Protein AF-A0A505MEV7-F1 (afdb_monomer_lite)

Secondary structure (DSSP, 8-state):
-HHHHHHHHHTTTTS-PPEEE-EETTTTEEPPPPBSSSSSBP---TTT-SSS--S--STT-EEESEEEESSTTSPP-TTSEEEEEEEEETTPPPPHHHHHHHHHHHHHHHHHHHHTT-S-SSS-EEEEEEETTTTGGGTTTS---------PPP-

pLDDT: mean 77.37, std 17.62, range [40.81, 96.25]

Organism: Acinetobacter baumannii (NCBI:txid470)

Foldseek 3Di:
DVVVVVVVVVVLPDADAFFKWAADPVVRDTFGFDADPFAHGDFDCCVPVSRHGGPYDDPLMDGFRDWDFQDRRGHGGQQTTAETEHEAEPPDDDDPSNVVSVVRSFVNSLVVNVVVVNPDNTRYYYYYHYPPVNVCVVVVPPDDPDDPDDDDDDD

Sequence (155 aa):
MLSSLYELLKWRSLLEAEVCFGYDIKTRKYLAPQLDGQTRIKRVGSELNPFRPMPYKGKGVIGADIIIPEYRGESLTLTNIFALVEIKFQNDRIDEEQFRNYERLKSQCAQQKKASKITASEGFKLSLFRYPEDALTTEAKDSKPTTPNKKRKTN

Radius of gyration: 22.28 Å; chains: 1; bounding box: 30×68×68 Å

Structure (mmCIF, N/CA/C/O backbone):
data_AF-A0A505MEV7-F1
#
_entry.id   AF-A0A505MEV7-F1
#
loop_
_atom_site.group_PDB
_atom_site.id
_atom_site.type_symbol
_atom_site.label_atom_id
_atom_site.label_alt_id
_atom_site.label_comp_id
_atom_site.label_asym_id
_atom_site.label_entity_id
_atom_site.label_seq_id
_atom_site.pdbx_PDB_ins_code
_atom_site.Cartn_x
_atom_site.Cartn_y
_atom_site.Cartn_z
_atom_site.occupancy
_atom_site.B_iso_or_equiv
_atom_site.auth_seq_id
_atom_site.auth_comp_id
_atom_site.auth_asym_id
_atom_site.auth_atom_id
_atom_site.pdbx_PDB_model_num
ATOM 1 N N . MET A 1 1 ? 12.959 15.453 -34.350 1.00 49.12 1 MET A N 1
ATOM 2 C CA . MET A 1 1 ? 13.540 14.732 -33.193 1.00 49.12 1 MET A CA 1
ATOM 3 C C . MET A 1 1 ? 13.237 15.413 -31.848 1.00 49.12 1 MET A C 1
ATOM 5 O O . MET A 1 1 ? 13.054 14.707 -30.872 1.00 49.12 1 MET A O 1
ATOM 9 N N . LEU A 1 2 ? 13.104 16.749 -31.776 1.00 50.00 2 LEU A N 1
ATOM 10 C CA . LEU A 1 2 ? 12.677 17.457 -30.549 1.00 50.00 2 LEU A CA 1
ATOM 11 C C . LEU A 1 2 ? 11.161 17.377 -30.258 1.00 50.00 2 LEU A C 1
ATOM 13 O O . LEU A 1 2 ? 10.756 17.428 -29.101 1.00 50.00 2 LEU A O 1
ATOM 17 N N . SER A 1 3 ? 10.320 17.202 -31.282 1.00 51.56 3 SER A N 1
ATOM 18 C CA . SER A 1 3 ? 8.857 17.113 -31.138 1.00 51.56 3 SER A CA 1
ATOM 19 C C . SER A 1 3 ? 8.389 15.860 -30.384 1.00 51.56 3 SER A C 1
ATOM 21 O O . SER A 1 3 ? 7.486 15.947 -29.559 1.00 51.56 3 SER A O 1
ATOM 23 N N . SER A 1 4 ? 9.045 14.716 -30.594 1.00 56.72 4 SER A N 1
ATOM 24 C CA . SER A 1 4 ? 8.725 13.449 -29.922 1.00 56.72 4 SER A CA 1
ATOM 25 C C . SER A 1 4 ? 9.084 13.450 -28.433 1.00 56.72 4 SER A C 1
ATOM 27 O O . SER A 1 4 ? 8.397 12.816 -27.637 1.00 56.72 4 SER A O 1
ATOM 29 N N . LEU A 1 5 ? 10.122 14.195 -28.030 1.00 55.97 5 LEU A N 1
ATOM 30 C CA . LEU A 1 5 ? 10.496 14.356 -26.620 1.00 55.97 5 LEU A CA 1
ATOM 31 C C . LEU A 1 5 ? 9.458 15.202 -25.862 1.00 55.97 5 LEU A C 1
ATOM 33 O O . LEU A 1 5 ? 9.095 14.875 -24.736 1.00 55.97 5 LEU A O 1
ATOM 37 N N . TYR A 1 6 ? 8.941 16.260 -26.496 1.00 51.19 6 TYR A N 1
ATOM 38 C CA . TYR A 1 6 ? 7.862 17.080 -25.939 1.00 51.19 6 TYR A CA 1
ATOM 39 C C . TYR A 1 6 ? 6.535 16.321 -25.833 1.00 51.19 6 TYR A C 1
ATOM 41 O O . TYR A 1 6 ? 5.805 16.523 -24.864 1.00 51.19 6 TYR A O 1
ATOM 49 N N . GLU A 1 7 ? 6.228 15.426 -26.776 1.00 54.81 7 GLU A N 1
ATOM 50 C CA . GLU A 1 7 ? 5.073 14.533 -26.646 1.00 54.81 7 GLU A CA 1
ATOM 51 C C . GLU A 1 7 ? 5.253 13.514 -25.514 1.00 54.81 7 GLU A C 1
ATOM 53 O O . GLU A 1 7 ? 4.381 13.425 -24.655 1.00 54.81 7 GLU A O 1
ATOM 58 N N . LEU A 1 8 ? 6.404 12.841 -25.410 1.00 52.97 8 LEU A N 1
ATOM 59 C CA . LEU A 1 8 ? 6.725 11.953 -24.278 1.00 52.97 8 LEU A CA 1
ATOM 60 C C . LEU A 1 8 ? 6.634 12.669 -22.919 1.00 52.97 8 LEU A C 1
ATOM 62 O O . LEU A 1 8 ? 6.157 12.105 -21.936 1.00 52.97 8 LEU A O 1
ATOM 66 N N . LEU A 1 9 ? 7.047 13.937 -22.862 1.00 52.31 9 LEU A N 1
ATOM 67 C CA . LEU A 1 9 ? 6.936 14.769 -21.665 1.00 52.31 9 LEU A CA 1
ATOM 68 C C . LEU A 1 9 ? 5.514 15.291 -21.417 1.00 52.31 9 LEU A C 1
ATOM 70 O O . LEU A 1 9 ? 5.177 15.542 -20.268 1.00 52.31 9 LEU A O 1
ATOM 74 N N . LYS A 1 10 ? 4.656 15.424 -22.436 1.00 51.16 10 LYS A N 1
ATOM 75 C CA . LYS A 1 10 ? 3.208 15.659 -22.260 1.00 51.16 10 LYS A CA 1
ATOM 76 C C . LYS A 1 10 ? 2.492 14.415 -21.732 1.00 51.16 10 LYS A C 1
ATOM 78 O O . LYS A 1 10 ? 1.548 14.543 -20.959 1.00 51.16 10 LYS A O 1
ATOM 83 N N . TRP A 1 11 ? 2.981 13.223 -22.077 1.00 49.91 11 TRP A N 1
ATOM 84 C CA . TRP A 1 11 ? 2.523 11.943 -21.527 1.00 49.91 11 TRP A CA 1
ATOM 85 C C . TRP A 1 11 ? 2.944 11.709 -20.065 1.00 49.91 11 TRP A C 1
ATOM 87 O O . TRP A 1 11 ? 2.493 10.729 -19.472 1.00 49.91 11 TRP A O 1
ATOM 97 N N . ARG A 1 12 ? 3.722 12.622 -19.450 1.00 48.72 12 ARG A N 1
ATOM 98 C CA . ARG A 1 12 ? 4.265 12.558 -18.070 1.00 48.72 12 ARG A CA 1
ATOM 99 C C . ARG A 1 12 ? 3.290 12.193 -16.948 1.00 48.72 12 ARG A C 1
ATOM 101 O O . ARG A 1 12 ? 3.729 12.104 -15.809 1.00 48.72 12 ARG A O 1
ATOM 108 N N . SER A 1 13 ? 1.978 12.091 -17.165 1.00 51.41 13 SER A N 1
ATOM 109 C CA . SER A 1 13 ? 1.052 12.040 -16.032 1.00 51.41 13 SER A CA 1
ATOM 110 C C . SER A 1 13 ? -0.375 11.551 -16.344 1.00 51.41 13 SER A C 1
ATOM 112 O O . SER A 1 13 ? -1.319 12.005 -15.691 1.00 51.41 13 SER A O 1
ATOM 114 N N . LEU A 1 14 ? -0.577 10.591 -17.248 1.00 48.72 14 LEU A N 1
ATOM 115 C CA . LEU A 1 14 ? -1.814 9.778 -17.212 1.00 48.72 14 LEU A CA 1
ATOM 116 C C . LEU A 1 14 ? -1.574 8.343 -16.729 1.00 48.72 14 LEU A C 1
ATOM 118 O O . LEU A 1 14 ? -2.442 7.783 -16.065 1.00 48.72 14 LEU A O 1
ATOM 122 N N . LEU A 1 15 ? -0.390 7.788 -16.978 1.00 48.50 15 LEU A N 1
ATOM 123 C CA . LEU A 1 15 ? -0.091 6.376 -16.763 1.00 48.50 15 LEU A CA 1
ATOM 124 C C . LEU A 1 15 ? 0.586 6.138 -15.411 1.00 48.50 15 LEU A C 1
ATOM 126 O O . LEU A 1 15 ? 1.795 6.093 -15.339 1.00 48.50 15 LEU A O 1
ATOM 130 N N . GLU A 1 16 ? -0.208 5.943 -14.360 1.00 55.59 16 GLU A N 1
ATOM 131 C CA . GLU A 1 16 ? 0.235 5.271 -13.123 1.00 55.59 16 GLU A CA 1
ATOM 132 C C . GLU A 1 16 ? 1.053 6.143 -12.147 1.00 55.59 16 GLU A C 1
ATOM 134 O O . GLU A 1 16 ? 2.237 6.424 -12.295 1.00 55.59 16 GLU A O 1
ATOM 139 N N . ALA A 1 17 ? 0.389 6.569 -11.071 1.00 58.25 17 ALA A N 1
ATOM 140 C CA . ALA A 1 17 ? 1.093 6.792 -9.815 1.00 58.25 17 ALA A CA 1
ATOM 141 C C . ALA A 1 17 ? 0.932 5.507 -9.012 1.00 58.25 17 ALA A C 1
ATOM 143 O O . ALA A 1 17 ? -0.204 5.088 -8.783 1.00 58.25 17 ALA A O 1
ATOM 144 N N . GLU A 1 18 ? 2.044 4.902 -8.606 1.00 71.12 18 GLU A N 1
ATOM 145 C CA . GLU A 1 18 ? 2.001 3.768 -7.691 1.00 71.12 18 GLU A CA 1
ATOM 146 C C . GLU A 1 18 ? 1.387 4.214 -6.378 1.00 71.12 18 GLU A C 1
ATOM 148 O O . GLU A 1 18 ? 1.667 5.307 -5.858 1.00 71.12 18 GLU A O 1
ATOM 153 N N . VAL A 1 19 ? 0.557 3.349 -5.810 1.00 83.38 19 VAL A N 1
ATOM 154 C CA . VAL A 1 19 ? 0.091 3.623 -4.470 1.00 83.38 19 VAL A CA 1
ATOM 155 C C . VAL A 1 19 ? 1.199 3.262 -3.497 1.00 83.38 19 VAL A C 1
ATOM 157 O O . VAL A 1 19 ? 1.656 2.124 -3.422 1.00 83.38 19 VAL A O 1
ATOM 160 N N . CYS A 1 20 ? 1.630 4.269 -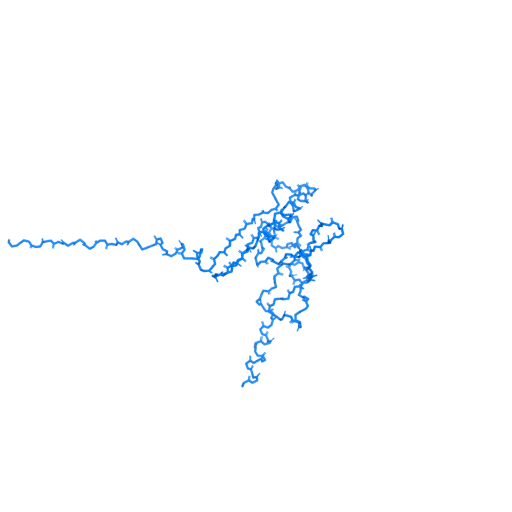2.750 1.00 88.75 20 CYS A N 1
ATOM 161 C CA . CYS A 1 20 ? 2.828 4.196 -1.941 1.00 88.75 20 CYS A CA 1
ATOM 162 C C . CYS A 1 20 ? 2.480 4.322 -0.455 1.00 88.75 20 CYS A C 1
ATOM 164 O O . CYS A 1 20 ? 1.943 5.346 -0.024 1.00 88.75 20 CYS A O 1
ATOM 166 N N . PHE A 1 21 ? 2.815 3.301 0.331 1.00 92.69 21 PHE A N 1
ATOM 167 C CA . PHE A 1 21 ? 2.695 3.300 1.786 1.00 92.69 21 PHE A CA 1
ATOM 168 C C . PHE A 1 21 ? 4.025 3.703 2.410 1.00 92.69 21 PHE A C 1
ATOM 170 O O . PHE A 1 21 ? 5.026 2.990 2.300 1.00 92.69 21 PHE A O 1
ATOM 177 N N . GLY A 1 22 ? 4.032 4.845 3.095 1.00 93.19 22 GLY A N 1
ATOM 178 C CA . GLY A 1 22 ? 5.187 5.283 3.870 1.00 93.19 22 GLY A CA 1
ATOM 179 C C . GLY A 1 22 ? 5.472 4.328 5.027 1.00 93.19 22 GLY A C 1
ATOM 180 O O . GLY A 1 22 ? 4.590 3.590 5.460 1.00 93.19 22 GLY A O 1
ATOM 181 N N . TYR A 1 23 ? 6.688 4.368 5.564 1.00 94.69 23 TYR A N 1
ATOM 182 C CA . TYR A 1 23 ? 7.054 3.582 6.738 1.00 94.69 23 TYR A CA 1
ATOM 183 C C . TYR A 1 23 ? 7.773 4.462 7.757 1.00 94.69 23 TYR A C 1
ATOM 185 O O . TYR A 1 23 ? 8.824 5.036 7.471 1.00 94.69 23 TYR A O 1
ATOM 193 N N . ASP A 1 24 ? 7.193 4.584 8.948 1.00 93.50 24 ASP A N 1
ATOM 194 C CA . ASP A 1 24 ? 7.818 5.284 10.061 1.00 93.50 24 ASP A CA 1
ATOM 195 C C . ASP A 1 24 ? 8.709 4.311 10.840 1.00 93.50 24 ASP A C 1
ATOM 197 O O . ASP A 1 24 ? 8.241 3.418 11.547 1.00 93.50 24 ASP A O 1
ATOM 201 N N . ILE A 1 25 ? 10.022 4.509 10.723 1.00 90.38 25 ILE A N 1
ATOM 202 C CA . ILE A 1 25 ? 11.042 3.672 11.363 1.00 90.38 25 ILE A CA 1
ATOM 203 C C . ILE A 1 25 ? 10.963 3.753 12.895 1.00 90.38 25 ILE A C 1
ATOM 205 O O . ILE A 1 25 ? 11.241 2.757 13.566 1.00 90.38 25 ILE A O 1
ATOM 209 N N . LYS A 1 26 ? 10.570 4.905 13.458 1.00 92.00 26 LYS A N 1
ATOM 210 C CA . LYS A 1 26 ? 10.508 5.101 14.915 1.00 92.00 26 LYS A CA 1
ATOM 211 C C . LYS A 1 26 ? 9.368 4.295 15.519 1.00 92.00 26 LYS A C 1
ATOM 213 O O . LYS A 1 26 ? 9.556 3.620 16.526 1.00 92.00 26 LYS A O 1
ATOM 218 N N . THR A 1 27 ? 8.197 4.346 14.887 1.00 93.06 27 THR A N 1
ATOM 219 C CA . THR A 1 27 ? 7.002 3.637 15.367 1.00 93.06 27 THR A CA 1
ATOM 220 C C . THR A 1 27 ? 6.857 2.231 14.788 1.00 93.06 27 THR A C 1
ATOM 222 O O . THR A 1 27 ? 6.030 1.463 15.278 1.00 93.06 27 THR A O 1
ATOM 225 N N . ARG A 1 28 ? 7.679 1.872 13.791 1.00 92.38 28 ARG A N 1
ATOM 226 C CA . ARG A 1 28 ? 7.627 0.612 13.029 1.00 92.38 28 ARG A CA 1
ATOM 227 C C . ARG A 1 28 ? 6.249 0.351 12.415 1.00 92.38 28 ARG A C 1
ATOM 229 O O . ARG A 1 28 ? 5.763 -0.779 12.424 1.00 92.38 28 ARG A O 1
ATOM 236 N N . LYS A 1 29 ? 5.606 1.409 11.916 1.00 95.06 29 LYS A N 1
ATOM 237 C CA . LYS A 1 29 ? 4.259 1.363 11.338 1.00 95.06 29 LYS A CA 1
ATOM 238 C C . LYS A 1 29 ? 4.243 1.934 9.931 1.00 95.06 29 LYS A C 1
ATOM 240 O O . LYS A 1 29 ? 4.945 2.896 9.622 1.00 95.06 29 LYS A O 1
ATOM 245 N N . TYR A 1 30 ? 3.379 1.363 9.103 1.00 96.25 30 TYR A N 1
ATOM 246 C CA . TYR A 1 30 ? 3.044 1.919 7.803 1.00 96.25 30 TYR A CA 1
ATOM 247 C C . TYR A 1 30 ? 2.153 3.150 7.941 1.00 96.25 30 TYR A C 1
ATOM 249 O O . TYR A 1 30 ? 1.315 3.236 8.843 1.00 96.25 30 TYR A O 1
ATOM 257 N N . LEU A 1 31 ? 2.322 4.087 7.019 1.00 94.75 31 LEU A N 1
ATOM 258 C CA . LEU A 1 31 ? 1.495 5.272 6.860 1.00 94.75 31 LEU A CA 1
ATOM 259 C C . LEU A 1 31 ? 0.514 5.046 5.710 1.00 94.75 31 LEU A C 1
ATOM 261 O O . LEU A 1 31 ? 0.832 4.352 4.742 1.00 94.75 31 LEU A O 1
ATOM 265 N N . ALA A 1 32 ? -0.671 5.646 5.812 1.00 92.44 32 ALA A N 1
ATOM 266 C CA . ALA A 1 32 ? -1.622 5.650 4.709 1.00 92.44 32 ALA A CA 1
ATOM 267 C C . ALA A 1 32 ? -1.019 6.350 3.472 1.00 92.44 32 ALA A C 1
ATOM 269 O O . ALA A 1 32 ? -0.170 7.235 3.626 1.00 92.44 32 ALA A O 1
ATOM 270 N N . PRO A 1 33 ? -1.453 5.991 2.253 1.00 91.31 33 PRO A N 1
ATOM 271 C CA . PRO A 1 33 ? -1.015 6.674 1.046 1.00 91.31 33 PRO A CA 1
ATOM 272 C C . PRO A 1 33 ? -1.347 8.166 1.089 1.00 91.31 33 PRO A C 1
ATOM 274 O O . PRO A 1 33 ? -2.410 8.562 1.566 1.00 91.31 33 PRO A O 1
ATOM 277 N N . GLN A 1 34 ? -0.451 9.007 0.570 1.00 90.38 34 GLN A N 1
ATOM 278 C CA . GLN A 1 34 ? -0.766 10.428 0.418 1.00 90.38 34 GLN A CA 1
ATOM 279 C C . GLN A 1 34 ? -1.663 10.626 -0.800 1.00 90.38 34 GLN A C 1
ATOM 281 O O . GLN A 1 34 ? -1.362 10.133 -1.889 1.00 90.38 34 GLN A O 1
ATOM 286 N N . LEU A 1 35 ? -2.726 11.402 -0.619 1.00 88.38 35 LEU A N 1
ATOM 287 C CA . LEU A 1 35 ? -3.697 11.731 -1.655 1.00 88.38 35 LEU A CA 1
ATOM 288 C C . LEU A 1 35 ? -3.645 13.230 -1.985 1.00 88.38 35 LEU A C 1
ATOM 290 O O . LEU A 1 35 ? -3.211 14.046 -1.171 1.00 88.38 35 LEU A O 1
ATOM 294 N N . ASP A 1 36 ? -4.052 13.567 -3.201 1.00 87.06 36 ASP A N 1
ATOM 295 C CA . ASP A 1 36 ? -4.243 14.917 -3.723 1.00 87.06 36 ASP A CA 1
ATOM 296 C C . ASP A 1 36 ? -5.739 15.114 -4.010 1.00 87.06 36 ASP A C 1
ATOM 298 O O . ASP A 1 36 ? -6.232 14.834 -5.103 1.00 87.06 36 ASP A O 1
ATOM 302 N N . GLY A 1 37 ? -6.491 15.492 -2.975 1.00 86.25 37 GLY A N 1
ATOM 303 C CA . GLY A 1 37 ? -7.955 15.456 -2.971 1.00 86.25 37 GLY A CA 1
ATOM 304 C C . GLY A 1 37 ? -8.501 14.149 -2.391 1.00 86.25 37 GLY A C 1
ATOM 305 O O . GLY A 1 37 ? -7.866 13.525 -1.543 1.00 86.25 37 GLY A O 1
ATOM 306 N N . GLN A 1 38 ? -9.703 13.749 -2.818 1.00 85.12 38 GLN A N 1
ATOM 307 C CA . GLN A 1 38 ? -10.417 12.644 -2.172 1.00 85.12 38 GLN A CA 1
ATOM 308 C C . GLN A 1 38 ? -9.831 11.273 -2.523 1.00 85.12 38 GLN A C 1
ATOM 310 O O . GLN A 1 38 ? -9.485 10.533 -1.615 1.00 85.12 38 GLN A O 1
ATOM 315 N N . THR A 1 39 ? -9.685 10.928 -3.805 1.00 83.62 39 THR A N 1
ATOM 316 C CA . THR A 1 39 ? -9.295 9.565 -4.240 1.00 83.62 39 THR A CA 1
ATOM 317 C C . THR A 1 39 ? -8.020 9.522 -5.079 1.00 83.62 39 THR A C 1
ATOM 319 O O . THR A 1 39 ? -7.472 8.454 -5.343 1.00 83.62 39 THR A O 1
ATOM 322 N N . ARG A 1 40 ? -7.524 10.682 -5.514 1.00 84.94 40 ARG A N 1
ATOM 323 C CA . ARG A 1 40 ? -6.369 10.779 -6.405 1.00 84.94 40 ARG A CA 1
ATOM 324 C C . ARG A 1 40 ? -5.076 10.632 -5.607 1.00 84.94 40 ARG A C 1
ATOM 326 O O . ARG A 1 40 ? -4.862 11.348 -4.638 1.00 84.94 40 ARG A O 1
ATOM 333 N N . ILE A 1 41 ? -4.189 9.735 -6.036 1.00 85.50 41 ILE A N 1
ATOM 334 C CA . ILE A 1 41 ? -2.872 9.550 -5.412 1.00 85.50 41 ILE A CA 1
ATOM 335 C C . ILE A 1 41 ? -2.014 10.801 -5.609 1.00 85.50 41 ILE A C 1
ATOM 337 O O . ILE A 1 41 ? -1.898 11.319 -6.727 1.00 85.50 41 ILE A O 1
ATOM 341 N N . LYS A 1 42 ? -1.387 11.267 -4.527 1.00 84.88 42 LYS A N 1
ATOM 342 C CA . LYS A 1 42 ? -0.479 12.410 -4.563 1.00 84.88 42 LYS A CA 1
ATOM 343 C C . LYS A 1 42 ? 0.787 12.050 -5.325 1.00 84.88 42 LYS A C 1
ATOM 345 O O . LYS A 1 42 ? 1.452 11.060 -5.030 1.00 84.88 42 LYS A O 1
ATOM 350 N N . ARG A 1 43 ? 1.160 12.912 -6.266 1.00 78.56 43 ARG A N 1
ATOM 351 C CA . ARG A 1 43 ? 2.360 12.755 -7.092 1.00 78.56 43 ARG A CA 1
ATOM 352 C C . ARG A 1 43 ? 3.413 13.744 -6.613 1.00 78.56 43 ARG A C 1
ATOM 354 O O . ARG A 1 43 ? 3.251 14.946 -6.789 1.00 78.56 43 ARG A O 1
ATOM 361 N N . VAL A 1 44 ? 4.479 13.246 -5.991 1.00 75.06 44 VAL A N 1
ATOM 362 C CA . VAL A 1 44 ? 5.641 14.058 -5.588 1.00 75.06 44 VAL A CA 1
ATOM 363 C C . VAL A 1 44 ? 6.887 13.498 -6.260 1.00 75.06 44 VAL A C 1
ATOM 365 O O . VAL A 1 44 ? 7.003 12.293 -6.470 1.00 75.06 44 VAL A O 1
ATOM 368 N N . GLY A 1 45 ? 7.822 14.378 -6.622 1.00 66.38 45 GLY A N 1
ATOM 369 C CA . GLY A 1 45 ? 9.060 13.976 -7.285 1.00 66.38 45 GLY A CA 1
ATOM 370 C C . GLY A 1 45 ? 8.878 13.577 -8.751 1.00 66.38 45 GLY A C 1
ATOM 371 O O . GLY A 1 45 ? 9.757 12.912 -9.290 1.00 66.38 45 GLY A O 1
ATOM 372 N N . SER A 1 46 ? 7.786 14.000 -9.397 1.00 63.91 46 SER A N 1
ATOM 373 C CA . SER A 1 46 ? 7.545 13.844 -10.842 1.00 63.91 46 SER A CA 1
ATOM 374 C C . SER A 1 46 ? 8.621 14.510 -11.705 1.00 63.91 46 SER A C 1
ATOM 376 O O . SER A 1 46 ? 8.855 14.100 -12.838 1.00 63.91 46 SER A O 1
ATOM 378 N N . GLU A 1 47 ? 9.319 15.511 -11.171 1.00 65.75 47 GLU A N 1
ATOM 379 C CA . GLU A 1 47 ? 10.479 16.107 -11.838 1.00 65.75 47 GLU A CA 1
ATOM 380 C C . GLU A 1 47 ? 11.696 15.171 -11.853 1.00 65.75 47 GLU A C 1
ATOM 382 O O . GLU A 1 47 ? 12.488 15.221 -12.790 1.00 65.75 47 GLU A O 1
ATOM 387 N N . LEU A 1 48 ? 11.806 14.284 -10.854 1.00 64.06 48 LEU A N 1
ATOM 388 C CA . LEU A 1 48 ? 12.899 13.318 -10.697 1.00 64.06 48 LEU A CA 1
ATOM 389 C C . LEU A 1 48 ? 12.593 11.983 -11.384 1.00 64.06 48 LEU A C 1
ATOM 391 O O . LEU A 1 48 ? 13.436 11.454 -12.100 1.00 64.06 48 LEU A O 1
ATOM 395 N N . ASN A 1 49 ? 11.397 11.432 -11.160 1.00 66.19 49 ASN A N 1
ATOM 396 C CA . ASN A 1 49 ? 10.895 10.269 -11.882 1.00 66.19 49 ASN A CA 1
ATOM 397 C C . ASN A 1 49 ? 9.523 10.603 -12.479 1.00 66.19 49 ASN A C 1
ATOM 399 O O . ASN A 1 49 ? 8.502 10.466 -11.799 1.00 66.19 49 ASN A O 1
ATOM 403 N N . PRO A 1 50 ? 9.496 11.043 -13.743 1.00 64.94 50 PRO A N 1
ATOM 404 C CA . PRO A 1 50 ? 8.251 11.393 -14.405 1.00 64.94 50 PRO A CA 1
ATOM 405 C C . PRO A 1 50 ? 7.308 10.224 -14.662 1.00 64.94 50 PRO A C 1
ATOM 407 O O . PRO A 1 50 ? 6.127 10.457 -14.881 1.00 64.94 50 PRO A O 1
ATOM 410 N N . PHE A 1 51 ? 7.817 8.994 -14.660 1.00 63.41 51 PHE A N 1
ATOM 411 C CA . PHE A 1 51 ? 7.045 7.810 -15.025 1.00 63.41 51 PHE A CA 1
ATOM 412 C C . PHE A 1 51 ? 6.494 7.072 -13.806 1.00 63.41 51 PHE A C 1
ATOM 414 O O . PHE A 1 51 ? 5.472 6.414 -13.917 1.00 63.41 51 PHE A O 1
ATOM 421 N N . ARG A 1 52 ? 7.154 7.184 -12.645 1.00 68.25 52 ARG A N 1
ATOM 422 C CA . ARG A 1 52 ? 6.713 6.575 -11.379 1.00 68.25 52 ARG A CA 1
ATOM 423 C C . ARG A 1 52 ? 6.909 7.549 -10.210 1.00 68.25 52 ARG A C 1
ATOM 425 O O . ARG A 1 52 ? 7.862 7.416 -9.435 1.00 68.25 52 ARG A O 1
ATOM 432 N 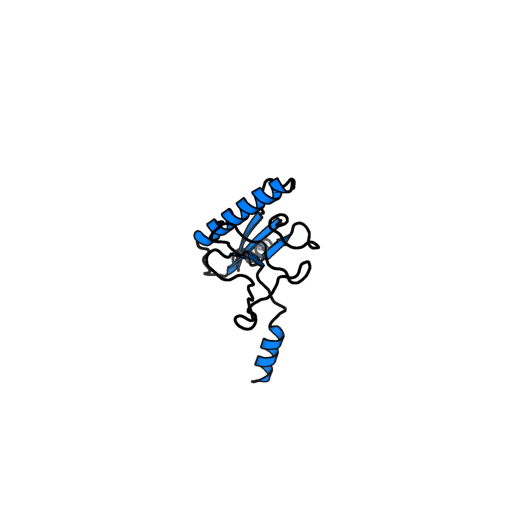N . PRO A 1 53 ? 6.065 8.590 -10.100 1.00 73.62 53 PRO A N 1
ATOM 433 C CA . PRO A 1 53 ? 6.134 9.524 -8.984 1.00 73.62 53 PRO A CA 1
ATOM 434 C C . PRO A 1 53 ? 5.658 8.845 -7.692 1.00 73.62 53 PRO A C 1
ATOM 436 O O . PRO A 1 53 ? 4.554 8.309 -7.645 1.00 73.62 53 PRO A O 1
ATOM 439 N N . MET A 1 54 ? 6.460 8.927 -6.627 1.00 77.50 54 MET A N 1
ATOM 440 C CA . MET A 1 54 ? 6.141 8.342 -5.320 1.00 77.50 54 MET A CA 1
ATOM 441 C C . MET A 1 54 ? 6.199 9.399 -4.208 1.00 77.50 54 MET A C 1
ATOM 443 O O . MET A 1 54 ? 7.234 10.055 -4.043 1.00 77.50 54 MET A O 1
ATOM 447 N N . PRO A 1 55 ? 5.125 9.563 -3.410 1.00 79.50 55 PRO A N 1
ATOM 448 C CA . PRO A 1 55 ? 5.077 10.547 -2.330 1.00 79.50 55 PRO A CA 1
ATOM 449 C C . PRO A 1 55 ? 5.947 10.186 -1.121 1.00 79.50 55 PRO A C 1
ATOM 451 O O . PRO A 1 55 ? 6.345 11.084 -0.378 1.00 79.50 55 PRO A O 1
ATOM 454 N N . TYR A 1 56 ? 6.264 8.905 -0.925 1.00 85.75 56 TYR A N 1
ATOM 455 C CA . TYR A 1 56 ? 7.201 8.455 0.100 1.00 85.75 56 TYR A CA 1
ATOM 456 C C . TYR A 1 56 ? 8.482 7.914 -0.536 1.00 85.75 56 TYR A C 1
ATOM 458 O O . TYR A 1 56 ? 8.456 7.257 -1.573 1.00 85.75 56 TYR A O 1
ATOM 466 N N . LYS A 1 57 ? 9.618 8.187 0.112 1.00 80.00 57 LYS A N 1
ATOM 467 C CA . LYS A 1 57 ? 10.933 7.633 -0.226 1.00 80.00 57 LYS A CA 1
ATOM 468 C C . LYS A 1 57 ? 11.630 7.204 1.059 1.00 80.00 57 LYS A C 1
ATOM 470 O O . LYS A 1 57 ? 11.547 7.910 2.061 1.00 80.00 57 LYS A O 1
ATOM 475 N N . GLY A 1 58 ? 12.323 6.071 1.026 1.00 81.00 58 GLY A N 1
ATOM 476 C CA . GLY A 1 58 ? 13.086 5.568 2.167 1.00 81.00 58 GLY A CA 1
ATOM 477 C C . GLY A 1 58 ? 12.966 4.059 2.349 1.00 81.00 58 GLY A C 1
ATOM 478 O O . GLY A 1 58 ? 12.261 3.377 1.609 1.00 81.00 58 GLY A O 1
ATOM 479 N N . LYS A 1 59 ? 13.679 3.533 3.347 1.00 82.69 59 LYS A N 1
ATOM 480 C CA . LYS A 1 59 ? 13.698 2.100 3.652 1.00 82.69 59 LYS A CA 1
ATOM 481 C C . LYS A 1 59 ? 12.356 1.644 4.235 1.00 82.69 59 LYS A C 1
ATOM 483 O O . LYS A 1 59 ? 11.829 2.285 5.140 1.00 82.69 59 LYS A O 1
ATOM 488 N N . GLY A 1 60 ? 11.849 0.510 3.753 1.00 84.06 60 GLY A N 1
ATOM 489 C CA . GLY A 1 60 ? 10.617 -0.115 4.249 1.00 84.06 60 GLY A CA 1
ATOM 490 C C . GLY A 1 60 ? 9.324 0.439 3.648 1.00 84.06 60 GLY A C 1
ATOM 491 O O . GLY A 1 60 ? 8.258 -0.068 3.979 1.00 84.06 60 GLY A O 1
ATOM 492 N N . VAL A 1 61 ? 9.406 1.441 2.767 1.00 90.00 61 VAL A N 1
ATOM 493 C CA . VAL A 1 61 ? 8.275 1.918 1.958 1.00 90.00 61 VAL A CA 1
ATOM 494 C C . VAL A 1 61 ? 7.808 0.803 1.019 1.00 90.00 61 VAL A C 1
ATOM 496 O O . VAL A 1 61 ? 8.632 0.064 0.484 1.00 90.00 61 VAL A O 1
ATOM 499 N N . ILE A 1 62 ? 6.497 0.698 0.809 1.00 90.38 62 ILE A N 1
ATOM 500 C CA . ILE A 1 62 ? 5.896 -0.230 -0.158 1.00 90.38 62 ILE A CA 1
ATOM 501 C C . ILE A 1 62 ? 5.272 0.587 -1.286 1.00 90.38 62 ILE A C 1
ATOM 503 O O . ILE A 1 62 ? 4.414 1.427 -1.016 1.00 90.38 62 ILE A O 1
ATOM 507 N N . GLY A 1 63 ? 5.681 0.331 -2.527 1.00 88.25 63 GLY A N 1
ATOM 508 C CA . GLY A 1 63 ? 4.949 0.732 -3.730 1.00 88.25 63 GLY A CA 1
ATOM 509 C C . GLY A 1 63 ? 4.211 -0.486 -4.269 1.00 88.25 63 GLY A C 1
ATOM 510 O O . GLY A 1 63 ? 4.861 -1.477 -4.582 1.00 88.25 63 GLY A O 1
ATOM 511 N N . ALA A 1 64 ? 2.880 -0.440 -4.291 1.00 86.81 64 ALA A N 1
ATOM 512 C CA . ALA A 1 64 ? 2.055 -1.500 -4.865 1.00 86.81 64 ALA A CA 1
ATOM 513 C C . ALA A 1 64 ? 1.570 -1.082 -6.258 1.00 86.81 64 ALA A C 1
ATOM 515 O O . ALA A 1 64 ? 1.145 0.067 -6.438 1.00 86.81 64 ALA A O 1
ATOM 516 N N . ASP A 1 65 ? 1.583 -2.019 -7.210 1.00 86.00 65 ASP A N 1
ATOM 517 C CA . ASP A 1 65 ? 1.177 -1.753 -8.595 1.00 86.00 65 ASP A CA 1
ATOM 518 C C . ASP A 1 65 ? -0.319 -1.443 -8.700 1.00 86.00 65 ASP A C 1
ATOM 520 O O . ASP A 1 65 ? -0.717 -0.433 -9.280 1.00 86.00 65 ASP A O 1
ATOM 524 N N . ILE A 1 66 ? -1.167 -2.289 -8.102 1.00 87.38 66 ILE A N 1
ATOM 525 C CA . ILE A 1 66 ? -2.622 -2.108 -8.119 1.00 87.38 66 ILE A CA 1
ATOM 526 C C . ILE A 1 66 ? -3.186 -2.212 -6.708 1.00 87.38 66 ILE A C 1
ATOM 528 O O . ILE A 1 66 ? -2.921 -3.159 -5.964 1.00 87.38 66 ILE A O 1
ATOM 532 N N . ILE A 1 67 ? -4.059 -1.261 -6.376 1.00 88.94 67 ILE A N 1
ATOM 533 C CA . ILE A 1 67 ? -4.863 -1.283 -5.157 1.00 88.94 67 ILE A CA 1
ATOM 534 C C . ILE A 1 67 ? -6.337 -1.226 -5.504 1.00 88.94 67 ILE A C 1
ATOM 536 O O . ILE A 1 67 ? -6.783 -0.404 -6.304 1.00 88.94 67 ILE A O 1
ATOM 540 N N . ILE A 1 68 ? -7.100 -2.078 -4.832 1.00 89.06 68 ILE A N 1
ATOM 541 C CA . ILE A 1 68 ? -8.550 -2.100 -4.897 1.00 89.06 68 ILE A CA 1
ATOM 542 C C . ILE A 1 68 ? -9.065 -1.639 -3.529 1.00 89.06 68 ILE A C 1
ATOM 544 O O . ILE A 1 68 ? -8.887 -2.366 -2.546 1.00 89.06 68 ILE A O 1
ATOM 548 N N . PRO A 1 69 ? -9.660 -0.437 -3.419 1.00 90.38 69 PRO A N 1
ATOM 549 C CA . PRO A 1 69 ? -10.344 -0.021 -2.200 1.00 90.38 69 PRO A CA 1
ATOM 550 C C . PRO A 1 69 ? -11.668 -0.777 -2.037 1.00 90.38 69 PRO A C 1
ATOM 552 O O . PRO A 1 69 ? -12.279 -1.186 -3.024 1.00 90.38 69 PRO A O 1
ATOM 555 N N . GLU A 1 70 ? -12.142 -0.911 -0.799 1.00 89.00 70 GLU A N 1
ATOM 556 C CA . GLU A 1 70 ? -13.491 -1.415 -0.501 1.00 89.00 70 GLU A CA 1
ATOM 557 C C . GLU A 1 70 ? -14.567 -0.505 -1.112 1.00 89.00 70 GLU A C 1
ATOM 559 O O . GLU A 1 70 ? -15.507 -0.992 -1.739 1.00 89.00 70 GLU A O 1
ATOM 564 N N . TYR A 1 71 ? -14.379 0.817 -1.022 1.00 84.94 71 TYR A N 1
ATOM 565 C CA . TYR A 1 71 ? -15.268 1.819 -1.610 1.00 84.94 71 TYR A CA 1
ATOM 566 C C . TYR A 1 71 ? -14.482 2.795 -2.486 1.00 84.94 71 TYR A C 1
ATOM 568 O O . TYR A 1 71 ? -13.594 3.506 -2.024 1.00 84.94 71 TYR A O 1
ATOM 576 N N . ARG A 1 72 ? -14.831 2.864 -3.775 1.00 74.44 72 ARG A N 1
ATOM 577 C CA . ARG A 1 72 ? -14.090 3.652 -4.780 1.00 74.44 72 ARG A CA 1
ATOM 578 C C . ARG A 1 72 ? -14.211 5.174 -4.622 1.00 74.44 72 ARG A C 1
ATOM 580 O O . ARG A 1 72 ? -13.416 5.891 -5.219 1.00 74.44 72 ARG A O 1
ATOM 587 N N . GLY A 1 73 ? -15.204 5.659 -3.875 1.00 83.44 73 GLY A N 1
ATOM 588 C CA . GLY A 1 73 ? -15.444 7.091 -3.649 1.00 83.44 73 GLY A CA 1
ATOM 589 C C . GLY A 1 73 ? -14.761 7.654 -2.402 1.00 83.44 73 GLY A C 1
ATOM 590 O O . GLY A 1 73 ? -14.773 8.863 -2.194 1.00 83.44 73 GLY A O 1
ATOM 591 N N . GLU A 1 74 ? -14.172 6.799 -1.569 1.00 86.81 74 GLU A N 1
ATOM 592 C CA . GLU A 1 74 ? -13.543 7.218 -0.323 1.00 86.81 74 GLU A CA 1
ATOM 593 C C . GLU A 1 74 ? -12.036 7.380 -0.475 1.00 86.81 74 GLU A C 1
ATOM 595 O O . GLU A 1 74 ? -11.387 6.738 -1.304 1.00 86.81 74 GLU A O 1
ATOM 600 N N . SER A 1 75 ? -11.468 8.231 0.375 1.00 89.81 75 SER A N 1
ATOM 601 C CA . SER A 1 75 ? -10.023 8.328 0.508 1.00 89.81 75 SER A CA 1
ATOM 602 C C . SER A 1 75 ? -9.439 6.992 0.924 1.00 89.81 75 SER A C 1
ATOM 604 O O . SER A 1 75 ? -9.893 6.365 1.880 1.00 89.81 75 SER A O 1
ATOM 606 N N . LEU A 1 76 ? -8.413 6.558 0.200 1.00 90.38 76 LEU A N 1
ATOM 607 C CA . LEU A 1 76 ? -7.699 5.339 0.525 1.00 90.38 76 LEU A CA 1
ATOM 608 C C . LEU A 1 76 ? -6.956 5.512 1.855 1.00 90.38 76 LEU A C 1
ATOM 610 O O . LEU A 1 76 ? -6.092 6.374 2.008 1.00 90.38 76 LEU A O 1
ATOM 614 N N . THR A 1 77 ? -7.287 4.661 2.811 1.00 91.94 77 THR A N 1
ATOM 615 C CA . THR A 1 77 ? -6.671 4.575 4.132 1.00 91.94 77 THR A CA 1
ATOM 616 C C . THR A 1 77 ? -6.281 3.125 4.398 1.00 91.94 77 THR A C 1
ATOM 618 O O . THR A 1 77 ? -6.509 2.239 3.583 1.00 91.94 77 THR A O 1
ATOM 621 N N . LEU A 1 78 ? -5.694 2.847 5.558 1.00 93.31 78 LEU A N 1
ATOM 622 C CA . LEU A 1 78 ? -5.355 1.478 5.951 1.00 93.31 78 LEU A CA 1
ATOM 623 C C . LEU A 1 78 ? -6.579 0.657 6.401 1.00 93.31 78 LEU A C 1
ATOM 625 O O . LEU A 1 78 ? -6.463 -0.548 6.618 1.00 93.31 78 LEU A O 1
ATOM 629 N N . THR A 1 79 ? -7.752 1.284 6.547 1.00 92.94 79 THR A N 1
ATOM 630 C CA . THR A 1 79 ? -8.980 0.615 6.998 1.00 92.94 79 THR A CA 1
ATOM 631 C C . THR A 1 79 ? -9.921 0.234 5.862 1.00 92.94 79 THR A C 1
ATOM 633 O O . THR A 1 79 ? -10.877 -0.483 6.117 1.00 92.94 79 THR A O 1
ATOM 636 N N . ASN A 1 80 ? -9.671 0.667 4.624 1.00 92.06 80 ASN A N 1
ATOM 637 C CA . ASN A 1 80 ? -10.563 0.413 3.484 1.00 92.06 80 ASN A CA 1
ATOM 638 C C . ASN A 1 80 ? -9.843 -0.189 2.266 1.00 92.06 80 ASN A C 1
ATOM 640 O O . ASN A 1 80 ? -10.295 -0.039 1.133 1.00 92.06 80 ASN A O 1
ATOM 644 N N . ILE A 1 81 ? -8.728 -0.890 2.483 1.00 92.25 81 ILE A N 1
ATOM 645 C CA . ILE A 1 81 ? -8.051 -1.663 1.434 1.00 92.25 81 ILE A CA 1
ATOM 646 C C . ILE A 1 81 ? -8.755 -3.011 1.301 1.00 92.25 81 ILE A C 1
ATOM 648 O O . ILE A 1 81 ? -8.756 -3.796 2.248 1.00 92.25 81 ILE A O 1
ATOM 652 N N . PHE A 1 82 ? -9.316 -3.304 0.131 1.00 91.88 82 PHE A N 1
ATOM 653 C CA . PHE A 1 82 ? -9.882 -4.620 -0.158 1.00 91.88 82 PHE A CA 1
ATOM 654 C C . PHE A 1 82 ? -8.795 -5.587 -0.636 1.00 91.88 82 PHE A C 1
ATOM 656 O O . PHE A 1 82 ? -8.633 -6.675 -0.075 1.00 91.88 82 PHE A O 1
ATOM 663 N N . ALA A 1 83 ? -8.016 -5.176 -1.642 1.00 92.62 83 ALA A N 1
ATOM 664 C CA . ALA A 1 83 ? -6.955 -5.999 -2.212 1.00 92.62 83 ALA A CA 1
ATOM 665 C C . ALA A 1 83 ? -5.752 -5.186 -2.706 1.00 92.62 83 ALA A C 1
ATOM 667 O O . ALA A 1 83 ? -5.895 -4.038 -3.130 1.00 92.62 83 ALA A O 1
ATOM 668 N N . LEU A 1 84 ? -4.585 -5.830 -2.687 1.00 92.69 84 LEU A N 1
ATOM 669 C CA . LEU A 1 84 ? -3.350 -5.398 -3.338 1.00 92.69 84 LEU A CA 1
ATOM 670 C C . LEU A 1 84 ? -2.938 -6.449 -4.365 1.00 92.69 84 LEU A C 1
ATOM 672 O O . LEU A 1 84 ? -2.957 -7.648 -4.064 1.00 92.69 84 LEU A O 1
ATOM 676 N N . VAL A 1 85 ? -2.536 -5.998 -5.549 1.00 90.44 85 VAL A N 1
ATOM 677 C CA . VAL A 1 85 ? -1.947 -6.855 -6.578 1.00 90.44 85 VAL A CA 1
ATOM 678 C C . VAL A 1 85 ? -0.566 -6.317 -6.921 1.00 90.44 85 VAL A C 1
ATOM 680 O O . VAL A 1 85 ? -0.432 -5.163 -7.321 1.00 90.44 85 VAL A O 1
ATOM 683 N N . GLU A 1 86 ? 0.439 -7.167 -6.743 1.00 90.69 86 GLU A N 1
ATOM 684 C CA . GLU A 1 86 ? 1.799 -6.949 -7.235 1.00 90.69 86 GLU A CA 1
ATOM 685 C C . GLU A 1 86 ? 1.922 -7.601 -8.611 1.00 90.69 86 GLU A C 1
ATOM 687 O O . GLU A 1 86 ? 1.555 -8.768 -8.769 1.00 90.69 86 GLU A O 1
ATOM 692 N N . ILE A 1 87 ? 2.461 -6.879 -9.586 1.00 88.69 87 ILE A N 1
ATOM 693 C CA . ILE A 1 87 ? 2.724 -7.376 -10.932 1.00 88.69 87 ILE A CA 1
ATOM 694 C C . ILE A 1 87 ? 4.228 -7.576 -11.090 1.00 88.69 87 ILE A C 1
ATOM 696 O O . ILE A 1 87 ? 5.021 -6.666 -10.871 1.00 88.69 87 ILE A O 1
ATOM 700 N N . LYS A 1 88 ? 4.634 -8.772 -11.509 1.00 89.06 88 LYS A N 1
ATOM 701 C CA . LYS A 1 88 ? 6.022 -9.075 -11.869 1.00 89.06 88 LYS A CA 1
ATOM 702 C C . LYS A 1 88 ? 6.088 -9.488 -13.329 1.00 89.06 88 LYS A C 1
ATOM 704 O O . LYS A 1 88 ? 5.308 -10.334 -13.761 1.00 89.06 88 LYS A O 1
ATOM 709 N N . PHE A 1 89 ? 7.016 -8.911 -14.081 1.00 89.00 89 PHE A N 1
ATOM 710 C CA . PHE A 1 89 ? 7.268 -9.324 -15.455 1.00 89.00 89 PHE A CA 1
ATOM 711 C C . PHE A 1 89 ? 8.216 -10.523 -15.496 1.00 89.00 89 PHE A C 1
ATOM 713 O O . PHE A 1 89 ? 8.821 -10.912 -14.493 1.00 89.00 89 PHE A O 1
ATOM 720 N N . GLN A 1 90 ? 8.352 -11.123 -16.674 1.00 84.06 90 GLN A N 1
ATOM 721 C CA . GLN A 1 90 ? 9.271 -12.228 -16.894 1.00 84.06 90 GLN A CA 1
ATOM 722 C C . GLN A 1 90 ? 10.683 -11.874 -16.397 1.00 84.06 90 GLN A C 1
ATOM 724 O O . GLN A 1 90 ? 11.257 -10.853 -16.773 1.00 84.06 90 GLN A O 1
ATOM 729 N N . ASN A 1 91 ? 11.261 -12.772 -15.597 1.00 84.12 91 ASN A N 1
ATOM 730 C CA . ASN A 1 91 ? 12.555 -12.633 -14.912 1.00 84.12 91 ASN A CA 1
ATOM 731 C C . ASN A 1 91 ? 12.588 -11.673 -13.714 1.00 84.12 91 ASN A C 1
ATOM 733 O O . ASN A 1 91 ? 13.598 -11.659 -13.002 1.00 84.12 91 ASN A O 1
ATOM 737 N N . ASP A 1 92 ? 11.505 -10.952 -13.418 1.00 87.12 92 ASP A N 1
ATOM 738 C CA . ASP A 1 92 ? 11.428 -10.195 -12.178 1.00 87.12 92 ASP A CA 1
ATOM 739 C C . ASP A 1 92 ? 11.333 -11.144 -10.984 1.00 87.12 92 ASP A C 1
ATOM 741 O O . ASP A 1 92 ? 10.599 -12.142 -10.958 1.00 87.12 92 ASP A O 1
ATOM 745 N N . ARG A 1 93 ? 12.094 -10.807 -9.947 1.00 85.50 93 ARG A N 1
ATOM 746 C CA . ARG A 1 93 ? 12.055 -11.504 -8.669 1.00 85.50 93 ARG A CA 1
ATOM 747 C C . ARG A 1 93 ? 11.269 -10.674 -7.674 1.00 85.50 93 ARG A C 1
ATOM 749 O O . ARG A 1 93 ? 11.365 -9.452 -7.637 1.00 85.50 93 ARG A O 1
ATOM 756 N N . ILE A 1 94 ? 10.511 -11.373 -6.846 1.00 83.06 94 ILE A N 1
ATOM 757 C CA . ILE A 1 94 ? 10.017 -10.843 -5.585 1.00 83.06 94 ILE A CA 1
ATOM 758 C C . ILE A 1 94 ? 10.913 -11.420 -4.494 1.00 83.06 94 ILE A C 1
ATOM 760 O O . ILE A 1 94 ? 11.120 -12.635 -4.436 1.00 83.06 94 ILE A O 1
ATOM 764 N N . ASP A 1 95 ? 11.517 -10.550 -3.695 1.00 86.69 95 ASP A N 1
ATOM 765 C CA . ASP A 1 95 ? 12.354 -10.982 -2.586 1.00 86.69 95 ASP A CA 1
ATOM 766 C C . ASP A 1 95 ? 11.506 -11.286 -1.339 1.00 86.69 95 ASP A C 1
ATOM 768 O O . ASP A 1 95 ? 10.334 -10.916 -1.209 1.00 86.69 95 ASP A O 1
ATOM 772 N N . GLU A 1 96 ? 12.095 -12.030 -0.406 1.00 90.38 96 GLU A N 1
ATOM 773 C CA . GLU A 1 96 ? 11.416 -12.415 0.833 1.00 90.38 96 GLU A CA 1
ATOM 774 C C . GLU A 1 96 ? 11.123 -11.193 1.727 1.00 90.38 96 GLU A C 1
ATOM 776 O O . GLU A 1 96 ? 10.178 -11.198 2.518 1.00 90.38 96 GLU A O 1
ATOM 781 N N . GLU A 1 97 ? 11.926 -10.129 1.622 1.00 90.00 97 GLU A N 1
ATOM 782 C CA . GLU A 1 97 ? 11.711 -8.889 2.370 1.00 90.00 97 GLU A CA 1
ATOM 783 C C . GLU A 1 97 ? 10.433 -8.177 1.910 1.00 90.00 97 GLU A C 1
ATOM 785 O O . GLU A 1 97 ? 9.639 -7.753 2.752 1.00 90.00 97 GLU A O 1
ATOM 790 N N . GLN A 1 98 ? 10.17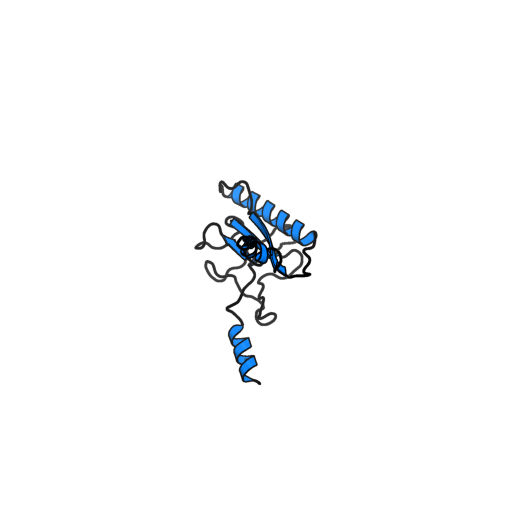5 -8.131 0.604 1.00 88.06 98 GLN A N 1
ATOM 791 C CA . GLN A 1 98 ? 8.974 -7.569 0.003 1.00 88.06 98 GLN A CA 1
ATOM 792 C C . GLN A 1 98 ? 7.728 -8.325 0.483 1.00 88.06 98 GLN A C 1
ATOM 794 O O . GLN A 1 98 ? 6.778 -7.693 0.950 1.00 88.06 98 GLN A O 1
ATOM 799 N N . PHE A 1 99 ? 7.748 -9.664 0.495 1.00 90.94 99 PHE A N 1
ATOM 800 C CA . PHE A 1 99 ? 6.650 -10.457 1.070 1.00 90.94 99 PHE A CA 1
ATOM 801 C C . PHE A 1 99 ? 6.430 -10.171 2.558 1.00 90.94 99 PHE A C 1
ATOM 803 O O . PHE A 1 99 ? 5.296 -9.954 2.991 1.00 90.94 99 PHE A O 1
ATOM 810 N N . ARG A 1 100 ? 7.505 -10.125 3.356 1.00 93.19 100 ARG A N 1
ATOM 811 C CA . ARG A 1 100 ? 7.411 -9.807 4.790 1.00 93.19 100 ARG A CA 1
ATOM 812 C C . ARG A 1 100 ? 6.836 -8.414 5.033 1.00 93.19 100 ARG A C 1
ATOM 814 O O . ARG A 1 100 ? 6.066 -8.230 5.975 1.00 93.19 100 ARG A O 1
ATOM 821 N N . ASN A 1 101 ? 7.191 -7.443 4.201 1.00 92.88 101 ASN A N 1
ATOM 822 C CA . ASN A 1 101 ? 6.660 -6.087 4.271 1.00 92.88 101 ASN A CA 1
ATOM 823 C C . ASN A 1 101 ? 5.156 -6.065 3.957 1.00 92.88 101 ASN A C 1
ATOM 825 O O . ASN A 1 101 ? 4.387 -5.481 4.724 1.00 92.88 101 ASN A O 1
ATOM 829 N N . TYR A 1 102 ? 4.711 -6.783 2.921 1.00 93.81 102 TYR A N 1
ATOM 830 C CA . TYR A 1 102 ? 3.285 -6.926 2.623 1.00 93.81 102 TYR A CA 1
ATOM 831 C C . TYR A 1 102 ? 2.498 -7.598 3.756 1.00 93.81 102 TYR A C 1
ATOM 833 O O . TYR A 1 102 ? 1.436 -7.102 4.134 1.00 93.81 102 TYR A O 1
ATOM 841 N N . GLU A 1 103 ? 3.022 -8.664 4.364 1.00 94.44 103 GLU A N 1
ATOM 842 C CA . GLU A 1 103 ? 2.362 -9.333 5.496 1.00 94.44 103 GLU A CA 1
ATOM 843 C C . GLU A 1 103 ? 2.292 -8.446 6.750 1.00 94.44 103 GLU A C 1
ATOM 845 O O . GLU A 1 103 ? 1.292 -8.449 7.479 1.00 94.44 103 GLU A O 1
ATOM 850 N N . ARG A 1 104 ? 3.312 -7.612 6.990 1.00 95.31 104 ARG A N 1
ATOM 851 C CA . ARG A 1 104 ? 3.278 -6.603 8.060 1.00 95.31 104 ARG A CA 1
ATOM 852 C C . ARG A 1 104 ? 2.222 -5.536 7.792 1.00 95.31 104 ARG A C 1
ATOM 854 O O . ARG A 1 104 ? 1.442 -5.227 8.694 1.00 95.31 104 ARG A O 1
ATOM 861 N N . LEU A 1 105 ? 2.159 -5.009 6.567 1.00 95.69 105 LEU A N 1
ATOM 862 C CA . LEU A 1 105 ? 1.134 -4.044 6.165 1.00 95.69 105 LEU A CA 1
ATOM 863 C C . LEU A 1 105 ? -0.269 -4.649 6.318 1.00 95.69 105 LEU A C 1
ATOM 865 O O . LEU A 1 105 ? -1.148 -4.018 6.906 1.00 95.69 105 LEU A O 1
ATOM 869 N N . LYS A 1 106 ? -0.465 -5.895 5.875 1.00 95.56 106 LYS A N 1
ATOM 870 C CA . LYS A 1 106 ? -1.718 -6.650 6.019 1.00 95.56 106 LYS A CA 1
ATOM 871 C C . LYS A 1 106 ? -2.128 -6.816 7.474 1.00 95.56 106 LYS A C 1
ATOM 873 O O . LYS A 1 106 ? -3.270 -6.527 7.826 1.00 95.56 106 LYS A O 1
ATOM 878 N N . SER A 1 107 ? -1.193 -7.209 8.334 1.00 95.12 107 SER A N 1
ATOM 879 C CA . SER A 1 107 ? -1.435 -7.348 9.773 1.00 95.12 107 SER A CA 1
ATOM 880 C C . SER A 1 107 ? -1.833 -6.015 10.412 1.00 95.12 107 SER A C 1
ATOM 882 O O . SER A 1 107 ? -2.778 -5.961 11.200 1.00 95.12 107 SER A O 1
ATOM 884 N N . GLN A 1 108 ? -1.164 -4.921 10.037 1.00 95.44 108 GLN A N 1
ATOM 885 C CA . GLN A 1 108 ? -1.509 -3.583 10.513 1.00 95.44 108 GLN A CA 1
ATOM 886 C C . GLN A 1 108 ? -2.906 -3.152 10.042 1.00 95.44 108 GLN A C 1
ATOM 888 O O . GLN A 1 108 ? -3.685 -2.648 10.850 1.00 95.44 108 GLN A O 1
ATOM 893 N N . CYS A 1 109 ? -3.254 -3.380 8.773 1.00 94.94 109 CYS A N 1
ATOM 894 C CA . CYS A 1 109 ? -4.588 -3.078 8.248 1.00 94.94 109 CYS A CA 1
ATOM 895 C C . CYS A 1 109 ? -5.669 -3.865 9.000 1.00 94.94 109 CYS A C 1
ATOM 897 O O . CYS A 1 109 ? -6.671 -3.287 9.406 1.00 94.94 109 CYS A O 1
ATOM 899 N N . ALA A 1 110 ? -5.437 -5.153 9.281 1.00 93.81 110 ALA A N 1
ATOM 900 C CA . ALA A 1 110 ? -6.371 -5.985 10.046 1.00 93.81 110 ALA A CA 1
ATOM 901 C C . ALA A 1 110 ? -6.627 -5.414 11.451 1.00 93.81 110 ALA A C 1
ATOM 903 O O . ALA A 1 110 ? -7.771 -5.299 11.894 1.00 93.81 110 ALA A O 1
ATOM 904 N N . GLN A 1 111 ? -5.559 -5.005 12.144 1.00 93.19 111 GLN A N 1
ATOM 905 C CA . GLN A 1 111 ? -5.665 -4.381 13.464 1.00 93.19 111 GLN A CA 1
ATOM 906 C C . GLN A 1 111 ? -6.454 -3.069 13.415 1.00 93.19 111 GLN A C 1
ATOM 908 O O . GLN A 1 111 ? -7.297 -2.832 14.280 1.00 93.19 111 GLN A O 1
ATOM 913 N N . GLN A 1 112 ? -6.213 -2.231 12.403 1.00 93.00 112 GLN A N 1
ATOM 914 C CA . GLN A 1 112 ? -6.911 -0.954 12.264 1.00 93.00 112 GLN A CA 1
ATOM 915 C C . GLN A 1 112 ? -8.384 -1.137 11.889 1.00 93.00 112 GLN A C 1
ATOM 917 O O . GLN A 1 112 ? -9.236 -0.519 12.519 1.00 93.00 112 GLN A O 1
ATOM 922 N N . LYS A 1 113 ? -8.711 -2.042 10.959 1.00 92.31 113 LYS A N 1
ATOM 923 C CA . LYS A 1 113 ? -10.103 -2.394 10.626 1.00 92.31 113 LYS A CA 1
ATOM 924 C C . LYS A 1 113 ? -10.878 -2.859 11.854 1.00 92.31 113 LYS A C 1
ATOM 926 O O . LYS A 1 113 ? -11.968 -2.354 12.124 1.00 92.31 113 LYS A O 1
ATOM 931 N N . LYS A 1 114 ? -10.273 -3.747 12.651 1.00 90.44 114 LYS A N 1
ATOM 932 C CA . LYS A 1 114 ? -10.857 -4.228 13.909 1.00 90.44 114 LYS A CA 1
ATOM 933 C C . LYS A 1 114 ? -11.081 -3.090 14.909 1.00 90.44 114 LYS A C 1
ATOM 935 O O . LYS A 1 114 ? -12.150 -3.018 15.512 1.00 90.44 114 LYS A O 1
ATOM 940 N N . ALA A 1 115 ? -10.106 -2.194 15.075 1.00 90.19 115 ALA A N 1
ATOM 941 C CA . ALA A 1 115 ? -10.236 -1.028 15.953 1.00 90.19 115 ALA A CA 1
ATOM 942 C C . ALA A 1 115 ? -11.347 -0.067 15.489 1.00 90.19 115 ALA A C 1
ATOM 944 O O . ALA A 1 115 ? -12.068 0.488 16.316 1.00 90.19 115 ALA A O 1
ATOM 945 N N . SER A 1 116 ? -11.540 0.060 14.175 1.00 86.44 116 SER A N 1
ATOM 946 C CA . SER A 1 116 ? -12.605 0.849 13.547 1.00 86.44 116 SER A CA 1
ATOM 947 C C . SER A 1 116 ? -13.964 0.141 13.485 1.00 86.44 116 SER A C 1
ATOM 949 O O . SER A 1 116 ? -14.891 0.675 12.884 1.00 86.44 116 SER A O 1
ATOM 951 N N . LYS A 1 117 ? -14.112 -1.038 14.111 1.00 85.00 117 LYS A N 1
ATOM 952 C CA . LYS A 1 117 ? -15.344 -1.854 14.118 1.00 85.00 117 LYS A CA 1
ATOM 953 C C . LYS A 1 117 ? -15.816 -2.299 12.723 1.00 85.00 117 LYS A C 1
ATOM 955 O O . LYS A 1 117 ? -16.988 -2.625 12.548 1.00 85.00 117 LYS A O 1
ATOM 960 N N . ILE A 1 118 ? -14.911 -2.358 11.747 1.00 79.44 118 ILE A N 1
ATOM 961 C CA . ILE A 1 118 ? -15.179 -2.943 10.430 1.00 79.44 118 ILE A CA 1
ATOM 962 C C . ILE A 1 118 ? -15.100 -4.468 10.578 1.00 79.44 118 ILE A C 1
ATOM 964 O O . ILE A 1 118 ? -14.144 -4.996 11.142 1.00 79.44 118 ILE A O 1
ATOM 968 N N . THR A 1 119 ? -16.118 -5.186 10.102 1.00 60.78 119 THR A N 1
ATOM 969 C CA . THR A 1 119 ? -16.337 -6.624 10.371 1.00 60.78 119 THR A CA 1
ATOM 970 C C . THR A 1 119 ? -15.348 -7.559 9.657 1.00 60.78 119 THR A C 1
ATOM 972 O O . THR A 1 119 ? -15.390 -8.772 9.856 1.00 60.78 119 THR A O 1
ATOM 975 N N . ALA A 1 120 ? -14.438 -7.026 8.839 1.00 64.56 120 ALA A N 1
ATOM 976 C CA . ALA A 1 120 ? -13.401 -7.810 8.181 1.00 64.56 120 ALA A CA 1
ATOM 977 C C . ALA A 1 120 ? -12.321 -8.230 9.196 1.00 64.56 120 ALA A C 1
ATOM 979 O O . ALA A 1 120 ? -11.604 -7.398 9.750 1.00 64.56 120 ALA A O 1
ATOM 980 N N . SER A 1 121 ? -12.195 -9.537 9.437 1.00 65.19 121 SER A N 1
ATOM 981 C CA . SER A 1 121 ? -11.142 -10.116 10.286 1.00 65.19 121 SER A CA 1
ATOM 982 C C . SER A 1 121 ? -9.759 -10.097 9.624 1.00 65.19 121 SER A C 1
ATOM 984 O O . SER A 1 121 ? -8.743 -10.238 10.305 1.00 65.19 121 SER A O 1
ATOM 986 N N . GLU A 1 122 ? -9.712 -9.905 8.305 1.00 81.62 122 GLU A N 1
ATOM 987 C CA . GLU A 1 122 ? -8.497 -9.854 7.501 1.00 81.62 122 GLU A CA 1
AT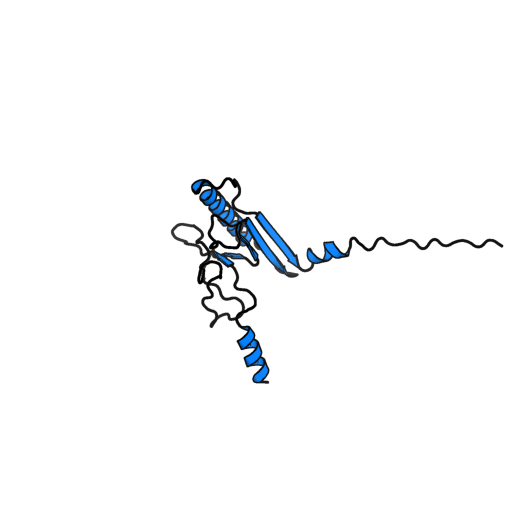OM 988 C C . GLU A 1 122 ? -8.167 -8.427 7.040 1.00 81.62 122 GLU A C 1
ATOM 990 O O . GLU A 1 122 ? -9.050 -7.611 6.780 1.00 81.62 122 GLU A O 1
ATOM 995 N N . GLY A 1 123 ? -6.871 -8.119 6.932 1.00 90.44 123 GLY A N 1
ATOM 996 C CA . GLY A 1 123 ? -6.404 -6.789 6.537 1.00 90.44 123 GLY A CA 1
ATOM 997 C C . GLY A 1 123 ? -6.752 -6.442 5.096 1.00 90.44 123 GLY A C 1
ATOM 998 O O . GLY A 1 123 ? -7.400 -5.431 4.861 1.00 90.44 123 GLY A O 1
ATOM 999 N N . PHE A 1 124 ? -6.335 -7.278 4.147 1.00 93.31 124 PHE A N 1
ATOM 1000 C CA . PHE A 1 124 ? -6.687 -7.216 2.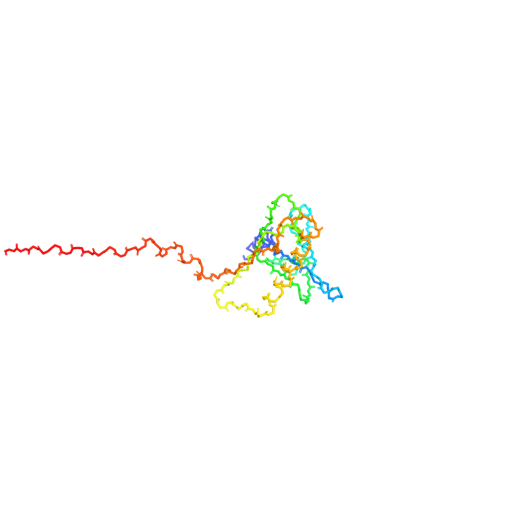725 1.00 93.31 124 PHE A CA 1
ATOM 1001 C C . PHE A 1 124 ? -6.277 -8.527 2.036 1.00 93.31 124 PHE A C 1
ATOM 1003 O O . PHE A 1 124 ? -5.513 -9.325 2.596 1.00 93.31 124 PHE A O 1
ATOM 1010 N N . LYS A 1 125 ? -6.745 -8.736 0.803 1.00 94.25 125 LYS A N 1
ATOM 1011 C CA . LYS A 1 125 ? -6.281 -9.816 -0.080 1.00 94.25 125 LYS A CA 1
ATOM 1012 C C . LYS A 1 125 ? -4.998 -9.407 -0.803 1.00 94.25 125 LYS A C 1
ATOM 1014 O O . LYS A 1 125 ? -4.951 -8.333 -1.390 1.00 94.25 125 LYS A O 1
ATOM 1019 N N . LEU A 1 126 ? -3.972 -10.251 -0.770 1.00 93.50 126 LEU A N 1
ATOM 1020 C CA . LEU A 1 126 ? -2.726 -10.035 -1.508 1.00 93.50 126 LEU A CA 1
ATOM 1021 C C . LEU A 1 126 ? -2.662 -11.025 -2.670 1.00 93.50 126 LEU A C 1
ATOM 1023 O O . LEU A 1 126 ? -2.812 -12.225 -2.443 1.00 93.50 126 LEU A O 1
ATOM 1027 N N . SER A 1 127 ? -2.431 -10.526 -3.881 1.00 91.94 127 SER A N 1
ATOM 1028 C CA . SER A 1 127 ? -2.209 -11.346 -5.071 1.00 91.94 127 SER A CA 1
ATOM 1029 C C . SER A 1 127 ? -0.890 -10.971 -5.732 1.00 91.94 127 SER A C 1
ATOM 1031 O O . SER A 1 127 ? -0.539 -9.797 -5.806 1.00 91.94 127 SER A O 1
ATOM 1033 N N . LEU A 1 128 ? -0.184 -11.975 -6.242 1.00 91.19 128 LEU A N 1
ATOM 1034 C CA . LEU A 1 128 ? 0.951 -11.798 -7.139 1.00 91.19 128 LEU A CA 1
ATOM 1035 C C . LEU A 1 128 ? 0.489 -12.198 -8.538 1.00 91.19 128 LEU A C 1
ATOM 1037 O O . LEU A 1 128 ? -0.026 -13.299 -8.702 1.00 91.19 128 LEU A O 1
ATOM 1041 N N . PHE A 1 129 ? 0.659 -11.309 -9.507 1.00 90.31 129 PHE A N 1
ATOM 1042 C CA . PHE A 1 129 ? 0.368 -11.551 -10.913 1.00 90.31 129 PHE A CA 1
ATOM 1043 C C . PHE A 1 129 ? 1.677 -11.546 -11.704 1.00 90.31 129 PHE A C 1
ATOM 1045 O O . PHE A 1 129 ? 2.424 -10.569 -11.678 1.00 90.31 129 PHE A O 1
ATOM 1052 N N . ARG A 1 130 ? 1.980 -12.643 -12.389 1.00 90.06 130 ARG A N 1
ATOM 1053 C CA . ARG A 1 130 ? 3.179 -12.814 -13.210 1.00 90.06 130 ARG A CA 1
ATOM 1054 C C . ARG A 1 130 ? 2.815 -12.693 -14.679 1.00 90.06 130 ARG A C 1
ATOM 1056 O O . ARG A 1 130 ? 1.976 -13.436 -15.176 1.00 90.06 130 ARG A O 1
ATOM 1063 N N . TYR A 1 131 ? 3.430 -11.747 -15.376 1.00 84.69 131 TYR A N 1
ATOM 1064 C CA . TYR A 1 131 ? 3.214 -11.556 -16.803 1.00 84.69 131 TYR A CA 1
ATOM 1065 C C . TYR A 1 131 ? 4.434 -12.024 -17.611 1.00 84.69 131 TYR A C 1
ATOM 1067 O O . TYR A 1 131 ? 5.535 -11.511 -17.383 1.00 84.69 131 TYR A O 1
ATOM 1075 N N . PRO A 1 132 ? 4.252 -12.892 -18.627 1.00 85.19 132 PRO A N 1
ATOM 1076 C CA . PRO A 1 132 ? 2.974 -13.337 -19.206 1.00 85.19 132 PRO A CA 1
ATOM 1077 C C . PRO A 1 132 ? 2.382 -14.626 -18.603 1.00 85.19 132 PRO A C 1
ATOM 1079 O O . PRO A 1 132 ? 1.333 -15.074 -19.065 1.00 85.19 132 PRO A O 1
ATOM 1082 N N . GLU A 1 133 ? 3.027 -15.249 -17.617 1.00 83.00 133 GLU A N 1
ATOM 1083 C CA . GLU A 1 133 ? 2.705 -16.605 -17.150 1.00 83.00 133 GLU A CA 1
ATOM 1084 C C . GLU A 1 133 ? 1.241 -16.775 -16.701 1.00 83.00 133 GLU A C 1
ATOM 1086 O O . GLU A 1 133 ? 0.603 -17.766 -17.057 1.00 83.00 133 GLU A O 1
ATOM 1091 N N . ASP A 1 134 ? 0.692 -15.784 -15.996 1.00 79.19 134 ASP A N 1
ATOM 1092 C CA . ASP A 1 134 ? -0.689 -15.773 -15.500 1.00 79.19 134 ASP A CA 1
ATOM 1093 C C . ASP A 1 134 ? -1.692 -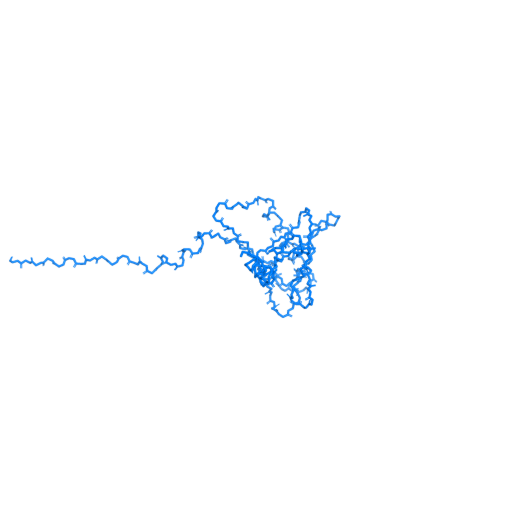15.178 -16.508 1.00 79.19 134 ASP A C 1
ATOM 1095 O O . ASP A 1 134 ? -2.902 -15.280 -16.310 1.00 79.19 134 ASP A O 1
ATOM 1099 N N . ALA A 1 135 ? -1.224 -14.557 -17.598 1.00 71.38 135 ALA A N 1
ATOM 1100 C CA . ALA A 1 135 ? -2.092 -14.031 -18.657 1.00 71.38 135 ALA A CA 1
ATOM 1101 C C . ALA A 1 135 ? -2.529 -15.135 -19.641 1.00 71.38 135 ALA A C 1
ATOM 1103 O O . ALA A 1 135 ? -3.674 -15.159 -20.103 1.00 71.38 135 ALA A O 1
ATOM 1104 N N . LEU A 1 136 ? -1.626 -16.078 -19.933 1.00 59.53 136 LEU A N 1
ATOM 1105 C CA . LEU A 1 136 ? -1.808 -17.128 -20.945 1.00 59.53 136 LEU A CA 1
ATOM 1106 C C . LEU A 1 136 ? -2.771 -18.252 -20.524 1.00 59.53 136 LEU A C 1
ATOM 1108 O O . LEU A 1 136 ? -3.301 -18.968 -21.375 1.00 59.53 136 LEU A O 1
ATOM 1112 N N . THR A 1 137 ? -3.055 -18.405 -19.230 1.00 58.62 137 THR A N 1
ATOM 1113 C CA . THR A 1 137 ? -3.998 -19.408 -18.698 1.00 58.62 137 THR A CA 1
ATOM 1114 C C . THR A 1 137 ? -5.439 -19.206 -19.173 1.00 58.62 137 THR A C 1
ATOM 1116 O O . THR A 1 137 ? -6.241 -20.141 -19.093 1.00 58.62 137 THR A O 1
ATOM 1119 N N . THR A 1 138 ? -5.772 -18.017 -19.683 1.00 55.00 138 THR A N 1
ATOM 1120 C CA . THR A 1 138 ? -7.116 -17.676 -20.171 1.00 55.00 138 THR A CA 1
ATOM 1121 C C . THR A 1 138 ? -7.352 -18.131 -21.615 1.00 55.00 138 THR A C 1
ATOM 1123 O O . THR A 1 138 ? -8.457 -18.552 -21.936 1.00 55.00 138 THR A O 1
ATOM 1126 N N . GLU A 1 139 ? -6.324 -18.132 -22.472 1.00 53.47 139 GLU A N 1
ATOM 1127 C CA . GLU A 1 139 ? -6.481 -18.439 -23.908 1.00 53.47 139 GLU A CA 1
ATOM 1128 C C . GLU A 1 139 ? -6.272 -19.922 -24.257 1.00 53.47 139 GLU A C 1
ATOM 1130 O O . GLU A 1 139 ? -6.761 -20.412 -25.274 1.00 53.47 139 GLU A O 1
ATOM 1135 N N . ALA A 1 140 ? -5.604 -20.692 -23.393 1.00 53.50 140 ALA A N 1
ATOM 1136 C CA . ALA A 1 140 ? -5.326 -22.108 -23.648 1.00 53.50 140 ALA A CA 1
ATOM 1137 C C . ALA A 1 140 ? -6.518 -23.058 -23.389 1.00 53.50 140 ALA A C 1
ATOM 1139 O O . ALA A 1 140 ? -6.399 -24.261 -23.623 1.00 53.50 140 ALA A O 1
ATOM 1140 N N . LYS A 1 141 ? -7.667 -22.565 -22.896 1.00 51.38 141 LYS A N 1
ATOM 1141 C CA . LYS A 1 141 ? -8.835 -23.418 -22.590 1.00 51.38 141 LYS A CA 1
ATOM 1142 C C . LYS A 1 141 ? -9.805 -23.636 -23.756 1.00 51.38 141 LYS A C 1
ATOM 1144 O O . LYS A 1 141 ? -10.614 -24.558 -23.660 1.00 51.38 141 LYS A O 1
ATOM 1149 N N . ASP A 1 142 ? -9.673 -22.900 -24.861 1.00 50.84 142 ASP A N 1
ATOM 1150 C CA . ASP A 1 142 ? -10.569 -23.034 -26.025 1.00 50.84 142 ASP A CA 1
ATOM 1151 C C . ASP A 1 142 ? -10.000 -23.869 -27.185 1.00 50.84 142 ASP A C 1
ATOM 1153 O O . ASP A 1 142 ? -10.703 -24.158 -28.153 1.00 50.84 142 ASP A O 1
ATOM 1157 N N . SER A 1 143 ? -8.765 -24.362 -27.087 1.00 49.28 143 SER A N 1
ATOM 1158 C CA . SER A 1 143 ? -8.174 -25.243 -28.101 1.00 49.28 143 SER A CA 1
ATOM 1159 C C . SER A 1 143 ? -8.226 -26.716 -27.682 1.00 49.28 143 SER A C 1
ATOM 1161 O O . SER A 1 143 ? -7.213 -27.374 -27.449 1.00 49.28 143 SER A O 1
ATOM 1163 N N . LYS A 1 144 ? -9.435 -27.296 -27.636 1.00 41.88 144 LYS A N 1
ATOM 1164 C CA . LYS A 1 144 ? -9.554 -28.763 -27.727 1.00 41.88 144 LYS A CA 1
ATOM 1165 C C . LYS A 1 144 ? -9.027 -29.208 -29.102 1.00 41.88 144 LYS A C 1
ATOM 1167 O O . LYS A 1 144 ? -9.526 -28.715 -30.113 1.00 41.88 144 LYS A O 1
ATOM 1172 N N . PRO A 1 145 ? -8.078 -30.157 -29.189 1.00 43.97 145 PRO A N 1
ATOM 1173 C CA . PRO A 1 145 ? -7.642 -30.688 -30.472 1.00 43.97 145 PRO A CA 1
ATOM 1174 C C . PRO A 1 145 ? -8.759 -31.548 -31.072 1.00 43.97 145 PRO A C 1
ATOM 1176 O O . PRO A 1 145 ? -9.028 -32.661 -30.618 1.00 43.97 145 PRO A O 1
ATOM 1179 N N . THR A 1 146 ? -9.426 -31.034 -32.105 1.00 40.81 146 THR A N 1
ATOM 1180 C CA . THR A 1 146 ? -10.368 -31.809 -32.917 1.00 40.81 146 THR A CA 1
ATOM 1181 C C . THR A 1 146 ? -9.589 -32.882 -33.670 1.00 40.81 146 THR A C 1
ATOM 1183 O O . THR A 1 146 ? -8.842 -32.595 -34.603 1.00 40.81 146 THR A O 1
ATOM 1186 N N . THR A 1 147 ? -9.737 -34.137 -33.257 1.00 41.47 147 THR A N 1
ATOM 1187 C CA . THR A 1 147 ? -9.151 -35.290 -33.946 1.00 41.47 147 THR A CA 1
ATOM 1188 C C . THR A 1 147 ? -9.827 -35.442 -35.317 1.00 41.47 147 THR A C 1
ATOM 1190 O O . THR A 1 147 ? -11.054 -35.567 -35.367 1.00 41.47 147 THR A O 1
ATOM 1193 N N . PRO A 1 148 ? -9.099 -35.440 -36.450 1.00 41.56 148 PRO A N 1
ATOM 1194 C CA . PRO A 1 148 ? -9.724 -35.636 -37.750 1.00 41.56 148 PRO A CA 1
ATOM 1195 C C . PRO A 1 148 ? -10.119 -37.107 -37.912 1.00 41.56 148 PRO A C 1
ATOM 1197 O O . PRO A 1 148 ? -9.281 -38.005 -38.000 1.00 41.56 148 PRO A O 1
ATOM 1200 N N . ASN A 1 149 ? -11.427 -37.349 -37.948 1.00 41.38 149 ASN A N 1
ATOM 1201 C CA . ASN A 1 149 ? -12.020 -38.665 -38.134 1.00 41.38 149 ASN A CA 1
ATOM 1202 C C . ASN A 1 149 ? -11.800 -39.121 -39.591 1.00 41.38 149 ASN A C 1
ATOM 1204 O O . ASN A 1 149 ? -12.510 -38.708 -40.511 1.00 41.38 149 ASN A O 1
ATOM 1208 N N . LYS A 1 150 ? -10.766 -39.936 -39.830 1.00 42.53 150 LYS A N 1
ATOM 1209 C CA . LYS A 1 150 ? -10.413 -40.449 -41.161 1.00 42.53 150 LYS A CA 1
ATOM 1210 C C . LYS A 1 150 ? -11.380 -41.580 -41.542 1.00 42.53 150 LYS A C 1
ATOM 1212 O O . LYS A 1 150 ? -11.136 -42.745 -41.237 1.00 42.53 150 LYS A O 1
ATOM 1217 N N . LYS A 1 151 ? -12.488 -41.249 -42.219 1.00 43.22 151 LYS A N 1
ATOM 1218 C CA . LYS A 1 151 ? -13.369 -42.242 -42.863 1.00 43.22 151 LYS A CA 1
ATOM 1219 C C . LYS A 1 151 ? -12.565 -43.047 -43.895 1.00 43.22 151 LYS A C 1
ATOM 1221 O O . LYS A 1 151 ? -12.165 -42.518 -44.930 1.00 43.22 151 LYS A O 1
ATOM 1226 N N . ARG A 1 152 ? -12.346 -44.335 -43.613 1.00 43.22 152 ARG A N 1
ATOM 1227 C CA . ARG A 1 152 ? -11.909 -45.344 -44.590 1.00 43.22 152 ARG A CA 1
ATOM 1228 C C . ARG A 1 152 ? -13.018 -45.522 -45.637 1.00 43.22 152 ARG A C 1
ATOM 1230 O O . ARG A 1 152 ? -14.122 -45.918 -45.281 1.00 43.22 152 ARG A O 1
ATOM 1237 N N . LYS A 1 153 ? -12.723 -45.241 -46.910 1.00 41.53 153 LYS A N 1
ATOM 1238 C CA . LYS A 1 153 ? -13.469 -45.795 -48.051 1.00 41.53 153 LYS A CA 1
ATOM 1239 C C . LYS A 1 153 ? -12.911 -47.192 -48.321 1.00 41.53 153 LYS A C 1
ATOM 1241 O O . LYS A 1 153 ? -11.726 -47.317 -48.618 1.00 41.53 153 LYS A O 1
ATOM 1246 N N . THR A 1 154 ? -13.743 -48.212 -48.173 1.00 44.91 154 THR A N 1
ATOM 1247 C CA . THR A 1 154 ? -13.508 -49.556 -48.709 1.00 44.91 154 THR A CA 1
ATOM 1248 C C . THR A 1 154 ? -14.108 -49.617 -50.111 1.00 44.91 154 THR A C 1
ATOM 1250 O O . THR A 1 154 ? -15.269 -49.240 -50.279 1.00 44.91 154 THR A O 1
ATOM 1253 N N . ASN A 1 155 ? -13.302 -50.046 -51.084 1.00 41.06 155 ASN A N 1
ATOM 1254 C CA . ASN A 1 155 ? -13.799 -50.717 -52.286 1.00 41.06 155 ASN A CA 1
ATOM 1255 C C . ASN A 1 155 ? -14.038 -52.189 -51.952 1.00 41.06 155 ASN A C 1
ATOM 1257 O O . ASN A 1 155 ? -13.296 -52.693 -51.075 1.00 41.06 155 ASN A O 1
#